Protein AF-A0A538CIU5-F1 (afdb_monomer_lite)

Foldseek 3Di:
DDPVVVPPPPDPVVVVLVVQLVVCVVVVDDPVLSVVLSCLVVCLVVVLVVVVVVVVVVVVVQDDPVVVLVVLLVVLVVCVVVPNPVVSVVSVCVSVVNDDSVVVSVVSVVVSVVVSVVVSPPD

Radius of gyration: 21.01 Å; chains: 1; bounding box: 43×27×62 Å

Sequence (123 aa):
MSPSSVLTVRTPRLKYMEWLLRRLREADFSAEQTYHAYHALDSHILGFTLWQLGHSAGADTIAGARDFADFAAAFAQELRADGYAYLAEHAEQHMAGAGGGEQEFEFGLDLILDGLKRGRGTG

Structure (mmCIF, N/CA/C/O backbone):
data_AF-A0A538CIU5-F1
#
_entry.id   AF-A0A538CIU5-F1
#
loop_
_atom_site.group_PDB
_atom_site.id
_atom_site.type_symbol
_atom_site.label_atom_id
_atom_site.label_alt_id
_atom_site.label_comp_id
_atom_site.label_asym_id
_atom_site.label_entity_id
_atom_site.label_seq_id
_atom_site.pdbx_PDB_ins_code
_atom_site.Cartn_x
_atom_site.Cartn_y
_atom_site.Cartn_z
_atom_site.occupancy
_atom_site.B_iso_or_equiv
_atom_site.auth_seq_id
_atom_site.auth_comp_id
_atom_site.auth_asym_id
_atom_site.auth_atom_id
_atom_site.pdbx_PDB_model_num
ATOM 1 N N . MET A 1 1 ? 12.196 -3.728 34.135 1.00 51.62 1 MET A N 1
ATOM 2 C CA . MET A 1 1 ? 11.591 -2.469 33.637 1.00 51.62 1 MET A CA 1
ATOM 3 C C . MET A 1 1 ? 10.411 -2.128 34.534 1.00 51.62 1 MET A C 1
ATOM 5 O O . MET A 1 1 ? 9.662 -3.039 34.855 1.00 51.62 1 MET A O 1
ATOM 9 N N . SER A 1 2 ? 10.297 -0.883 35.011 1.00 44.84 2 SER A N 1
ATOM 10 C CA . SER A 1 2 ? 9.280 -0.495 36.007 1.00 44.84 2 SER A CA 1
ATOM 11 C C . SER A 1 2 ? 7.952 -0.082 35.340 1.00 44.84 2 SER A C 1
ATOM 13 O O . SER A 1 2 ? 8.006 0.502 34.256 1.00 44.84 2 SER A O 1
ATOM 15 N N . PRO A 1 3 ? 6.775 -0.306 35.964 1.00 53.94 3 PRO A N 1
ATOM 16 C CA . PRO A 1 3 ? 5.449 -0.073 35.361 1.00 53.94 3 PRO A CA 1
ATOM 17 C C . PRO A 1 3 ? 5.210 1.366 34.874 1.00 53.94 3 PRO A C 1
ATOM 19 O O . PRO A 1 3 ? 4.425 1.604 33.958 1.00 53.94 3 PRO A O 1
ATOM 22 N N . SER A 1 4 ? 5.927 2.335 35.446 1.00 54.31 4 SER A N 1
ATOM 23 C CA . SER A 1 4 ? 5.803 3.760 35.131 1.00 54.31 4 SER A CA 1
ATOM 24 C C . SER A 1 4 ? 6.318 4.157 33.739 1.00 54.31 4 SER A C 1
ATOM 26 O O . SER A 1 4 ? 6.047 5.270 33.300 1.00 54.31 4 SER A O 1
ATOM 28 N N . SER A 1 5 ? 7.031 3.284 33.012 1.00 54.94 5 SER A N 1
ATOM 29 C CA . SER A 1 5 ? 7.524 3.590 31.655 1.00 54.94 5 SER A CA 1
ATOM 30 C C . SER A 1 5 ? 6.474 3.406 30.553 1.00 54.94 5 SER A C 1
ATOM 32 O O . SER A 1 5 ? 6.661 3.906 29.447 1.00 54.94 5 SER A O 1
ATOM 34 N N . VAL A 1 6 ? 5.372 2.704 30.834 1.00 54.66 6 VAL A N 1
ATOM 35 C CA . VAL A 1 6 ? 4.315 2.401 29.849 1.00 54.66 6 VAL A CA 1
ATOM 36 C C . VAL A 1 6 ? 3.409 3.616 29.597 1.00 54.66 6 VAL A C 1
ATOM 38 O O . VAL A 1 6 ? 2.872 3.783 28.506 1.00 54.66 6 VAL A O 1
ATOM 41 N N . LEU A 1 7 ? 3.279 4.513 30.579 1.00 53.06 7 LEU A N 1
ATOM 42 C CA . LEU A 1 7 ? 2.330 5.634 30.541 1.00 53.06 7 LEU A CA 1
ATOM 43 C C . LEU A 1 7 ? 2.857 6.901 29.838 1.00 53.06 7 LEU A C 1
ATOM 45 O O . LEU A 1 7 ? 2.079 7.816 29.572 1.00 53.06 7 LEU A O 1
ATOM 49 N N . THR A 1 8 ? 4.147 6.962 29.488 1.00 53.59 8 THR A N 1
ATOM 50 C CA . THR A 1 8 ? 4.777 8.171 28.910 1.00 53.59 8 THR A CA 1
ATOM 51 C C . THR A 1 8 ? 4.748 8.212 27.376 1.00 53.59 8 THR A C 1
ATOM 53 O O . THR A 1 8 ? 5.019 9.246 26.771 1.00 53.59 8 THR A O 1
ATOM 56 N N . VAL A 1 9 ? 4.361 7.134 26.694 1.00 57.38 9 VAL A N 1
ATOM 57 C CA . VAL A 1 9 ? 4.497 7.040 25.232 1.00 57.38 9 VAL A CA 1
ATOM 58 C C . VAL A 1 9 ? 3.155 7.318 24.541 1.00 57.38 9 VAL A C 1
ATOM 60 O O . VAL A 1 9 ? 2.627 6.475 23.835 1.00 57.38 9 VAL A O 1
ATOM 63 N N . ARG A 1 10 ? 2.571 8.517 24.697 1.00 67.19 10 ARG A N 1
ATOM 64 C CA . ARG A 1 10 ? 1.439 8.979 23.850 1.00 67.19 10 ARG A CA 1
ATOM 65 C C . ARG A 1 10 ? 1.941 9.401 22.463 1.00 67.19 10 ARG A C 1
ATOM 67 O O . ARG A 1 10 ? 1.769 10.550 22.053 1.00 67.19 10 ARG A O 1
ATOM 74 N N . THR A 1 11 ? 2.620 8.497 21.762 1.00 84.31 11 THR A N 1
ATOM 75 C CA . THR A 1 11 ? 3.224 8.796 20.459 1.00 84.31 11 THR A CA 1
ATOM 76 C C . THR A 1 11 ? 2.155 9.077 19.405 1.00 84.31 11 THR A C 1
ATOM 78 O O . THR A 1 11 ? 1.036 8.559 19.496 1.00 84.31 11 THR A O 1
ATOM 81 N N . PRO A 1 12 ? 2.486 9.861 18.363 1.00 89.81 12 PRO A N 1
ATOM 82 C CA . PRO A 1 12 ? 1.640 9.995 17.180 1.00 89.81 12 PRO A CA 1
ATOM 83 C C . PRO A 1 12 ? 1.206 8.640 16.603 1.00 89.81 12 PRO A C 1
ATOM 85 O O . PRO A 1 12 ? 0.056 8.496 16.200 1.00 89.81 12 PRO A O 1
ATOM 88 N N . ARG A 1 13 ? 2.077 7.620 16.666 1.00 89.94 13 ARG A N 1
ATOM 89 C CA . ARG A 1 13 ? 1.758 6.249 16.244 1.00 89.94 13 ARG A CA 1
ATOM 90 C C . ARG A 1 13 ? 0.587 5.657 17.027 1.00 89.94 13 ARG A C 1
ATOM 92 O O . ARG A 1 13 ? -0.347 5.181 16.398 1.00 89.94 13 ARG A O 1
ATOM 99 N N . LEU A 1 14 ? 0.589 5.715 18.362 1.00 93.12 14 LEU A N 1
ATOM 100 C CA . LEU A 1 14 ? -0.537 5.179 19.142 1.00 93.12 14 LEU A CA 1
ATOM 101 C C . LEU A 1 14 ? -1.841 5.933 18.861 1.00 93.12 14 LEU A C 1
ATOM 103 O O . LEU A 1 14 ? -2.890 5.308 18.760 1.00 93.12 14 LEU A O 1
ATOM 107 N N . LYS A 1 15 ? -1.781 7.260 18.681 1.00 93.62 15 LYS A N 1
ATOM 108 C CA . LYS A 1 15 ? -2.962 8.059 18.307 1.00 93.62 15 LYS A CA 1
ATOM 109 C C . LYS A 1 15 ? -3.522 7.652 16.943 1.00 93.62 15 LYS A C 1
ATOM 111 O O . LYS A 1 15 ? -4.734 7.567 16.796 1.00 93.62 15 LYS A O 1
ATOM 116 N N . TYR A 1 16 ? -2.650 7.394 15.971 1.00 93.69 16 TYR A N 1
ATOM 117 C CA . TYR A 1 16 ? -3.037 6.903 14.651 1.00 93.69 16 TYR A CA 1
ATOM 118 C C . TYR A 1 16 ? -3.676 5.509 14.724 1.00 93.69 16 TYR A C 1
ATOM 120 O O . TYR A 1 16 ? -4.747 5.302 14.159 1.00 93.69 16 TYR A O 1
ATOM 128 N N . MET A 1 17 ? -3.067 4.580 15.468 1.00 96.06 17 MET A N 1
ATOM 129 C CA . MET A 1 17 ? -3.598 3.224 15.644 1.00 96.06 17 MET A CA 1
ATOM 130 C C . MET A 1 17 ? -4.987 3.244 16.287 1.00 96.06 17 MET A C 1
ATOM 132 O O . MET A 1 17 ? -5.920 2.647 15.754 1.00 96.06 17 MET A O 1
ATOM 136 N N . GLU A 1 18 ? -5.134 3.985 17.388 1.00 97.12 18 GLU A N 1
ATOM 137 C CA . GLU A 1 18 ? -6.414 4.168 18.076 1.00 97.12 18 GLU A CA 1
ATOM 138 C C . GLU A 1 18 ? -7.462 4.799 17.154 1.00 97.12 18 GLU A C 1
ATOM 140 O O . GLU A 1 18 ? -8.597 4.333 17.084 1.00 97.12 18 GLU A O 1
ATOM 145 N N . TRP A 1 19 ? -7.086 5.839 16.402 1.00 96.94 19 TRP A N 1
ATOM 146 C CA . TRP A 1 19 ? -7.990 6.488 15.458 1.00 96.94 19 TRP A CA 1
ATOM 147 C C . TRP A 1 19 ? -8.488 5.514 14.386 1.00 96.94 19 TRP A C 1
ATOM 149 O O . TRP A 1 19 ? -9.697 5.439 14.167 1.00 96.94 19 TRP A O 1
ATOM 159 N N . LEU A 1 20 ? -7.592 4.743 13.762 1.00 97.00 20 LEU A N 1
ATOM 160 C CA . LEU A 1 20 ? -7.945 3.816 12.685 1.00 97.00 20 LEU A CA 1
ATOM 161 C C . LEU A 1 20 ? -8.871 2.700 13.189 1.00 97.00 20 LEU A C 1
ATOM 163 O O . LEU A 1 20 ? -9.925 2.458 12.602 1.00 97.00 20 LEU A O 1
ATOM 167 N N . LEU A 1 21 ? -8.529 2.085 14.326 1.00 98.25 21 LEU A N 1
ATOM 168 C CA . LEU A 1 21 ? -9.363 1.071 14.978 1.00 98.25 21 LEU A CA 1
ATOM 169 C C . LEU A 1 21 ? -10.744 1.630 15.337 1.00 98.25 21 LEU A C 1
ATOM 171 O O . LEU A 1 21 ? -11.766 1.006 15.048 1.00 98.25 21 LEU A O 1
ATOM 175 N N . ARG A 1 22 ? -10.793 2.837 15.909 1.00 97.94 22 ARG A N 1
ATOM 176 C CA . ARG A 1 22 ? -12.051 3.502 16.252 1.00 97.94 22 ARG A CA 1
ATOM 177 C C . ARG A 1 22 ? -12.908 3.782 15.017 1.00 97.94 22 ARG A C 1
ATOM 179 O O . ARG A 1 22 ? -14.112 3.557 15.077 1.00 97.94 22 ARG A O 1
ATOM 186 N N . ARG A 1 23 ? -12.328 4.262 13.909 1.00 97.38 23 ARG A N 1
ATOM 187 C CA . ARG A 1 23 ? -13.069 4.506 12.654 1.00 97.38 23 ARG A CA 1
ATOM 188 C C . ARG A 1 23 ? -13.718 3.229 12.124 1.00 97.38 23 ARG A C 1
ATOM 190 O O . ARG A 1 23 ? -14.880 3.265 11.741 1.00 97.38 23 ARG A O 1
ATOM 197 N N . LEU A 1 24 ? -12.995 2.111 12.147 1.00 96.12 24 LEU A N 1
ATOM 198 C CA . LEU A 1 24 ? -13.516 0.815 11.705 1.00 96.12 24 LEU A CA 1
ATOM 199 C C . LEU A 1 24 ? -14.688 0.353 12.584 1.00 96.12 24 LEU A C 1
ATOM 201 O O . LEU A 1 24 ? -15.729 -0.044 12.067 1.00 96.12 24 LEU A O 1
ATOM 205 N N . ARG A 1 25 ? -14.567 0.483 13.910 1.00 95.94 25 ARG A N 1
ATOM 206 C CA . ARG A 1 25 ? -15.649 0.139 14.848 1.00 95.94 25 ARG A CA 1
ATOM 207 C C . ARG A 1 25 ? -16.880 1.032 14.707 1.00 95.94 25 ARG A C 1
ATOM 209 O O . ARG A 1 25 ? -17.990 0.524 14.787 1.00 95.94 25 ARG A O 1
ATOM 216 N N . GLU A 1 26 ? -16.696 2.332 14.484 1.00 96.50 26 GLU A N 1
ATOM 217 C CA . GLU A 1 26 ? -17.799 3.271 14.218 1.00 96.50 26 GLU A CA 1
ATOM 218 C C . GLU A 1 26 ? -18.467 3.048 12.854 1.00 96.50 26 GLU A C 1
ATOM 220 O O . GLU A 1 26 ?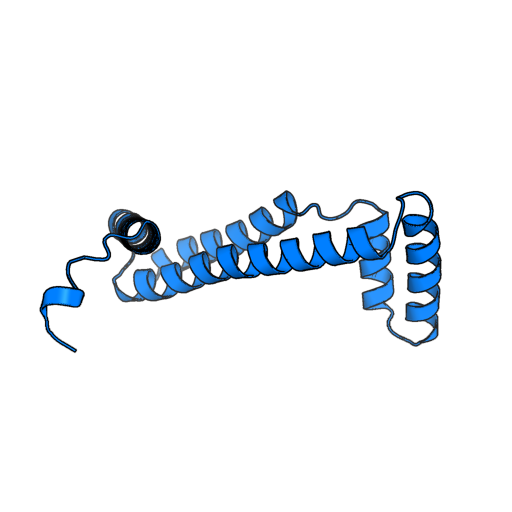 -19.581 3.511 12.641 1.00 96.50 26 GLU A O 1
ATOM 225 N N . ALA A 1 27 ? -17.812 2.324 11.945 1.00 93.75 27 ALA A N 1
ATOM 226 C CA . ALA A 1 27 ? -18.386 1.853 10.690 1.00 93.75 27 ALA A CA 1
ATOM 227 C C . ALA A 1 27 ? -19.005 0.443 10.817 1.00 93.75 27 ALA A C 1
ATOM 229 O O . ALA A 1 27 ? -19.122 -0.273 9.822 1.00 93.75 27 ALA A O 1
ATOM 230 N N . ASP A 1 28 ? -19.378 0.018 12.026 1.00 93.75 28 ASP A N 1
ATOM 231 C CA . ASP A 1 28 ? -20.056 -1.252 12.332 1.00 93.75 28 ASP A CA 1
ATOM 232 C C . ASP A 1 28 ? -19.295 -2.529 11.933 1.00 93.75 28 ASP A C 1
ATOM 234 O O . ASP A 1 28 ? -19.884 -3.604 11.825 1.00 93.75 28 ASP A O 1
ATOM 238 N N . PHE A 1 29 ? -17.976 -2.462 11.730 1.00 94.75 29 PHE A N 1
ATOM 239 C CA . PHE A 1 29 ? -17.173 -3.676 11.569 1.00 94.75 29 PHE A CA 1
ATOM 240 C C . PHE A 1 29 ? -17.149 -4.465 12.881 1.00 94.75 29 PHE A C 1
ATOM 242 O O . PHE A 1 29 ? -16.956 -3.886 13.955 1.00 94.75 29 PHE A O 1
ATOM 249 N N . SER A 1 30 ? -17.255 -5.796 12.812 1.00 95.06 30 SER A N 1
ATOM 250 C CA . SER A 1 30 ? -17.060 -6.695 13.956 1.00 95.06 30 SER A CA 1
ATOM 251 C C . SER A 1 30 ? -15.644 -6.561 14.542 1.00 95.06 30 SER A C 1
ATOM 253 O O . SER A 1 30 ? -14.765 -5.922 13.958 1.00 95.06 30 SER A O 1
ATOM 255 N N . ALA A 1 31 ? -15.409 -7.110 15.738 1.00 95.88 31 ALA A N 1
ATOM 256 C CA . ALA A 1 31 ? -14.096 -7.002 16.380 1.00 95.88 31 ALA A CA 1
ATOM 257 C C . ALA A 1 31 ? -13.024 -7.736 15.557 1.00 95.88 31 ALA A C 1
ATOM 259 O O . ALA A 1 31 ? -11.937 -7.209 15.334 1.00 95.88 31 ALA A O 1
ATOM 260 N N . GLU A 1 32 ? -13.379 -8.910 15.038 1.00 95.56 32 GLU A N 1
ATOM 261 C CA . GLU A 1 32 ? -12.544 -9.707 14.142 1.00 95.56 32 GLU A CA 1
ATOM 262 C C . GLU A 1 32 ? -12.290 -8.989 12.811 1.00 95.56 32 GLU A C 1
ATOM 264 O O . GLU A 1 32 ? -11.142 -8.839 12.395 1.00 95.56 32 GLU A O 1
ATOM 269 N N . GLN A 1 33 ? -13.332 -8.453 12.167 1.00 95.75 33 GLN A N 1
ATOM 270 C CA . GLN A 1 33 ? -13.147 -7.720 10.913 1.00 95.75 33 GLN A CA 1
ATOM 271 C C . GLN A 1 33 ? -12.287 -6.465 11.119 1.00 95.75 33 GLN A C 1
ATOM 273 O O . GLN A 1 33 ? -11.442 -6.156 10.285 1.00 95.75 33 GLN A O 1
ATOM 278 N N . THR A 1 34 ? -12.457 -5.767 12.247 1.00 97.31 34 THR A N 1
ATOM 279 C CA . THR A 1 34 ? -11.630 -4.6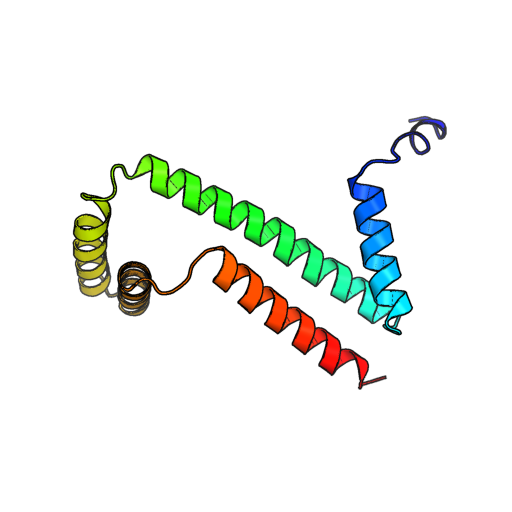09 12.623 1.00 97.31 34 THR A CA 1
ATOM 280 C C . THR A 1 34 ? -10.155 -4.990 12.751 1.00 97.31 34 THR A C 1
ATOM 282 O O . THR A 1 34 ? -9.298 -4.261 12.253 1.00 97.31 34 THR A O 1
ATOM 285 N N . TYR A 1 35 ? -9.854 -6.130 13.383 1.00 96.81 35 TYR A N 1
ATOM 286 C CA . TYR A 1 35 ? -8.487 -6.635 13.533 1.00 96.81 35 TYR A CA 1
ATOM 287 C C . TYR A 1 35 ? -7.810 -6.841 12.171 1.00 96.81 35 TYR A C 1
ATOM 289 O O . TYR A 1 35 ? -6.723 -6.314 11.926 1.00 96.81 35 TYR A O 1
ATOM 297 N N . HIS A 1 36 ? -8.476 -7.540 11.250 1.00 96.69 36 HIS A N 1
ATOM 298 C CA . HIS A 1 36 ? -7.924 -7.793 9.919 1.00 96.69 36 HIS A CA 1
ATOM 299 C C . HIS A 1 36 ? -7.848 -6.525 9.059 1.00 96.69 36 HIS A C 1
ATOM 301 O O . HIS A 1 36 ? -6.832 -6.291 8.402 1.00 96.69 36 HIS A O 1
ATOM 307 N N . ALA A 1 37 ? -8.878 -5.674 9.100 1.00 97.56 37 ALA A N 1
ATOM 308 C CA . ALA A 1 37 ? -8.918 -4.417 8.357 1.00 97.56 37 ALA A CA 1
ATOM 309 C C . ALA A 1 37 ? -7.792 -3.463 8.768 1.00 97.56 37 ALA A C 1
ATOM 311 O O . ALA A 1 37 ? -7.157 -2.858 7.906 1.00 97.56 37 ALA A O 1
ATOM 312 N N . TYR A 1 38 ? -7.507 -3.366 10.070 1.00 98.00 38 TYR A N 1
ATOM 313 C CA . TYR A 1 38 ? -6.390 -2.577 10.580 1.00 98.00 38 TYR A CA 1
ATOM 314 C C . TYR A 1 38 ? -5.060 -3.021 9.956 1.00 98.00 38 TYR A C 1
ATOM 316 O O . TYR A 1 38 ? -4.324 -2.192 9.423 1.00 98.00 38 TYR A O 1
ATOM 324 N N . HIS A 1 39 ? -4.770 -4.326 9.977 1.00 98.00 39 HIS A N 1
ATOM 325 C CA . HIS A 1 39 ? -3.523 -4.856 9.426 1.00 98.00 39 HIS A CA 1
ATOM 326 C C . HIS A 1 39 ? -3.429 -4.686 7.907 1.00 98.00 39 HIS A C 1
ATOM 328 O O . HIS A 1 39 ? -2.356 -4.344 7.410 1.00 98.00 39 HIS A O 1
ATOM 334 N N . ALA A 1 40 ? -4.528 -4.866 7.171 1.00 98.00 40 ALA A N 1
ATOM 335 C CA . ALA A 1 40 ? -4.553 -4.654 5.724 1.00 98.00 40 ALA A CA 1
ATOM 336 C C . ALA A 1 40 ? -4.249 -3.191 5.355 1.00 98.00 40 ALA A C 1
ATOM 338 O O . ALA A 1 40 ? -3.387 -2.929 4.521 1.00 98.00 40 ALA A O 1
ATOM 339 N N . LEU A 1 41 ? -4.898 -2.234 6.024 1.00 97.94 41 LEU A N 1
ATOM 340 C CA . LEU A 1 41 ? -4.690 -0.808 5.762 1.00 97.94 41 LEU A CA 1
ATOM 341 C C . LEU A 1 41 ? -3.290 -0.338 6.188 1.00 97.94 41 LEU A C 1
ATOM 343 O O . LEU A 1 41 ? -2.617 0.342 5.418 1.00 97.94 41 LEU A O 1
ATOM 347 N N . ASP A 1 42 ? -2.825 -0.710 7.387 1.00 97.12 42 ASP A N 1
ATOM 348 C CA . ASP A 1 42 ? -1.506 -0.285 7.884 1.00 97.12 42 ASP A CA 1
ATOM 349 C C . ASP A 1 42 ? -0.365 -0.874 7.043 1.00 97.12 42 ASP A C 1
ATOM 351 O O . ASP A 1 42 ? 0.592 -0.165 6.731 1.00 97.12 42 ASP A O 1
ATOM 355 N N . SER A 1 43 ? -0.477 -2.143 6.627 1.00 96.94 43 SER A N 1
ATOM 356 C CA . SER A 1 43 ? 0.527 -2.773 5.761 1.00 96.94 43 SER A CA 1
ATOM 357 C C . SER A 1 43 ? 0.547 -2.180 4.353 1.00 96.94 43 SER A C 1
ATOM 359 O O . SER A 1 43 ? 1.637 -1.999 3.818 1.00 96.94 43 SER A O 1
ATOM 361 N N . HIS A 1 44 ? -0.606 -1.799 3.787 1.00 97.69 44 HIS A N 1
ATOM 362 C CA . HIS A 1 44 ? -0.655 -1.079 2.509 1.00 97.69 44 HIS A CA 1
ATOM 363 C C . HIS A 1 44 ? 0.022 0.285 2.609 1.00 97.69 44 HIS A C 1
ATOM 365 O O . HIS A 1 44 ? 0.918 0.582 1.831 1.00 97.69 44 HIS A O 1
ATOM 371 N N . ILE A 1 45 ? -0.321 1.088 3.620 1.00 95.50 45 ILE A N 1
ATOM 372 C CA . ILE A 1 45 ? 0.252 2.431 3.799 1.00 95.50 45 ILE A CA 1
ATOM 373 C C . ILE A 1 45 ? 1.769 2.364 4.008 1.00 95.50 45 ILE A C 1
ATOM 375 O O . ILE A 1 45 ? 2.527 3.053 3.321 1.00 95.50 45 ILE A O 1
ATOM 379 N N . LEU A 1 46 ? 2.231 1.536 4.950 1.00 94.94 46 LEU A N 1
ATOM 380 C CA . LEU A 1 46 ? 3.658 1.431 5.256 1.00 94.94 46 LEU A CA 1
ATOM 381 C C . LEU A 1 46 ? 4.437 0.749 4.128 1.00 94.94 46 LEU A C 1
ATOM 383 O O . LEU A 1 46 ? 5.514 1.219 3.764 1.00 94.94 46 LEU A O 1
ATOM 387 N N . GLY A 1 47 ? 3.899 -0.335 3.567 1.00 95.56 47 GLY A N 1
ATOM 388 C CA . GLY A 1 47 ? 4.512 -1.071 2.464 1.00 95.56 47 GLY A CA 1
ATOM 389 C C . GLY A 1 47 ? 4.647 -0.208 1.217 1.00 95.56 47 GLY A C 1
ATOM 390 O O . GLY A 1 47 ? 5.732 -0.138 0.645 1.00 95.56 47 GLY A O 1
ATOM 391 N N . PHE A 1 48 ? 3.590 0.523 0.856 1.00 95.25 48 PHE A N 1
ATOM 392 C CA . PHE A 1 48 ? 3.616 1.450 -0.269 1.00 95.25 48 PHE A CA 1
ATOM 393 C C . PHE A 1 48 ? 4.623 2.582 -0.048 1.00 95.25 48 PHE A C 1
ATOM 395 O O . PHE A 1 48 ? 5.414 2.884 -0.936 1.00 95.25 48 PHE A O 1
ATOM 402 N N . THR A 1 49 ? 4.668 3.156 1.160 1.00 93.06 49 THR A N 1
ATOM 403 C CA . THR A 1 49 ? 5.652 4.199 1.498 1.00 93.06 49 THR A CA 1
ATOM 404 C C . THR A 1 49 ? 7.088 3.698 1.308 1.00 93.06 49 THR A C 1
ATOM 406 O O . THR A 1 49 ? 7.911 4.385 0.707 1.00 93.06 49 THR A O 1
ATOM 409 N N . LEU A 1 50 ? 7.404 2.489 1.788 1.00 93.44 50 LEU A N 1
ATOM 410 C CA . LEU A 1 50 ? 8.735 1.892 1.618 1.00 93.44 50 LEU A CA 1
ATOM 411 C C . LEU A 1 50 ? 9.044 1.582 0.149 1.00 93.44 50 LEU A C 1
ATOM 413 O O . LEU A 1 50 ? 10.158 1.833 -0.311 1.00 93.44 50 LEU A O 1
ATOM 417 N N . TRP A 1 51 ? 8.060 1.066 -0.587 1.00 90.94 51 TRP A N 1
ATOM 418 C CA . TRP A 1 51 ? 8.173 0.780 -2.014 1.00 90.94 51 TRP A CA 1
ATOM 419 C C . TRP A 1 51 ? 8.451 2.050 -2.828 1.00 90.94 51 TRP A C 1
ATOM 421 O O . TRP A 1 51 ? 9.380 2.062 -3.638 1.00 90.94 51 TRP A O 1
ATOM 431 N N . GLN A 1 52 ? 7.724 3.138 -2.559 1.00 88.19 52 GLN A N 1
ATOM 432 C CA . GLN A 1 52 ? 7.904 4.425 -3.227 1.00 88.19 52 GLN A CA 1
ATOM 433 C C . GLN A 1 52 ? 9.277 5.037 -2.922 1.00 88.19 52 GLN A C 1
ATOM 435 O O . GLN A 1 52 ? 9.952 5.497 -3.839 1.00 88.19 52 GLN A O 1
ATOM 440 N N . LEU A 1 53 ? 9.737 4.981 -1.665 1.00 87.19 53 LEU A N 1
ATOM 441 C CA . LEU A 1 53 ? 11.088 5.426 -1.297 1.00 87.19 53 LEU A CA 1
ATOM 442 C C . LEU A 1 53 ? 12.175 4.640 -2.045 1.00 87.19 53 LEU A C 1
ATOM 444 O O . LEU A 1 53 ? 13.152 5.233 -2.502 1.00 87.19 53 LEU A O 1
ATOM 448 N N . GLY A 1 54 ? 11.993 3.325 -2.201 1.00 84.75 54 GLY A N 1
ATOM 449 C CA . GLY A 1 54 ? 12.884 2.486 -3.004 1.00 84.75 54 GLY A CA 1
ATOM 450 C C . GLY A 1 54 ? 12.925 2.903 -4.478 1.00 84.75 54 GLY A C 1
ATOM 451 O O . GLY A 1 54 ? 14.010 2.993 -5.052 1.00 84.75 54 GLY A O 1
ATOM 452 N N . HIS A 1 55 ? 11.770 3.222 -5.073 1.00 78.12 55 HIS A N 1
ATOM 453 C CA . HIS A 1 55 ? 11.683 3.689 -6.463 1.00 78.12 55 HIS A CA 1
ATOM 454 C C . HIS A 1 55 ? 12.330 5.061 -6.657 1.00 78.12 55 HIS A C 1
ATOM 456 O O . HIS A 1 55 ? 13.087 5.245 -7.607 1.00 78.12 55 HIS A O 1
ATOM 462 N N . SER A 1 56 ? 12.092 6.006 -5.743 1.00 71.69 56 SER A N 1
ATOM 463 C CA . SER A 1 56 ? 12.717 7.332 -5.782 1.00 71.69 56 SER A CA 1
ATOM 464 C C . SER A 1 56 ? 14.241 7.250 -5.674 1.00 71.69 56 SER A C 1
ATOM 466 O O . SER A 1 56 ? 14.942 7.832 -6.496 1.00 71.69 56 SER A O 1
ATOM 468 N N . ALA A 1 57 ? 14.765 6.463 -4.729 1.00 67.88 57 ALA A N 1
ATOM 469 C CA . ALA A 1 57 ? 16.209 6.282 -4.573 1.00 67.88 57 ALA A CA 1
ATOM 470 C C . ALA A 1 57 ? 16.858 5.607 -5.798 1.00 67.88 57 ALA A C 1
ATOM 472 O O . ALA A 1 57 ? 17.968 5.967 -6.193 1.00 67.88 57 ALA A O 1
ATOM 473 N N . GLY A 1 58 ? 16.166 4.643 -6.417 1.00 64.00 58 GLY A N 1
ATOM 474 C CA . GLY A 1 58 ? 16.608 4.009 -7.659 1.00 64.00 58 GLY A CA 1
ATOM 475 C C . GLY A 1 58 ? 16.646 4.991 -8.832 1.00 64.00 58 GLY A C 1
ATOM 476 O O . GLY A 1 58 ? 17.649 5.054 -9.538 1.00 64.00 58 GLY A O 1
ATOM 477 N N . ALA A 1 59 ? 15.601 5.807 -8.996 1.00 62.53 59 ALA A N 1
ATOM 478 C CA . ALA A 1 59 ? 15.516 6.813 -10.055 1.00 62.53 59 ALA A CA 1
ATOM 479 C C . ALA A 1 59 ? 16.619 7.881 -9.941 1.00 62.53 59 ALA A C 1
ATOM 481 O O . ALA A 1 59 ? 17.253 8.218 -10.941 1.00 62.53 59 ALA A O 1
ATOM 482 N N . ASP A 1 60 ? 16.912 8.347 -8.723 1.00 61.78 60 ASP A N 1
ATOM 483 C CA . ASP A 1 60 ? 17.999 9.302 -8.468 1.00 61.78 60 ASP A CA 1
ATOM 484 C C . ASP A 1 60 ? 19.387 8.705 -8.773 1.00 61.78 60 ASP A C 1
ATOM 486 O O . ASP A 1 60 ? 20.303 9.421 -9.179 1.00 61.78 60 ASP A O 1
ATOM 490 N N . THR A 1 61 ? 19.542 7.385 -8.614 1.00 61.44 61 THR A N 1
ATOM 491 C CA . THR A 1 61 ? 20.801 6.663 -8.866 1.00 61.44 61 THR A CA 1
ATOM 492 C C . THR A 1 61 ? 21.041 6.393 -10.359 1.00 61.44 61 THR A C 1
ATOM 494 O O . THR A 1 61 ? 22.194 6.336 -10.782 1.00 61.44 61 THR A O 1
ATOM 497 N N . ILE A 1 62 ? 19.981 6.250 -11.167 1.00 61.34 62 ILE A N 1
ATOM 498 C CA . ILE A 1 62 ? 20.069 5.907 -12.604 1.00 61.34 62 ILE A CA 1
ATOM 499 C C . ILE A 1 62 ? 20.353 7.137 -13.504 1.00 61.34 62 ILE A C 1
ATOM 501 O O . ILE A 1 62 ? 20.787 6.970 -14.637 1.00 61.34 62 ILE A O 1
ATOM 505 N N . ALA A 1 63 ? 20.271 8.360 -12.964 1.00 52.03 63 ALA A N 1
ATOM 506 C CA . ALA A 1 63 ? 20.658 9.632 -13.596 1.00 52.03 63 ALA A CA 1
ATOM 507 C C . ALA A 1 63 ? 19.733 10.186 -14.712 1.00 52.03 63 ALA A C 1
ATOM 509 O O . ALA A 1 63 ? 19.011 9.478 -15.402 1.00 52.03 63 ALA A O 1
ATOM 510 N N . GLY A 1 64 ? 19.760 11.526 -14.821 1.00 57.38 64 GLY A N 1
ATOM 511 C CA . GLY A 1 64 ? 19.097 12.440 -15.771 1.00 57.38 64 GLY A CA 1
ATOM 512 C C . GLY A 1 64 ? 18.096 11.877 -16.793 1.00 57.38 64 GLY A C 1
ATOM 513 O O . GLY A 1 64 ? 18.471 11.178 -17.723 1.00 57.38 64 GLY A O 1
ATOM 514 N N . ALA A 1 65 ? 16.848 12.357 -16.731 1.00 54.25 65 ALA A N 1
ATOM 515 C CA . ALA A 1 65 ? 15.670 11.927 -17.507 1.00 54.25 65 ALA A CA 1
ATOM 516 C C . ALA A 1 65 ? 15.816 11.696 -19.033 1.00 54.25 65 ALA A C 1
ATOM 518 O O . ALA A 1 65 ? 14.955 11.041 -19.614 1.00 54.25 65 ALA A O 1
ATOM 519 N N . ARG A 1 66 ? 16.853 12.223 -19.703 1.00 55.41 66 ARG A N 1
ATOM 520 C CA . ARG A 1 66 ? 17.120 11.924 -21.126 1.00 55.41 66 ARG A CA 1
ATOM 521 C C . ARG A 1 66 ? 17.783 10.561 -21.347 1.00 55.41 66 ARG A C 1
ATOM 523 O O . ARG A 1 66 ? 17.607 10.011 -22.420 1.00 55.41 66 ARG A O 1
ATOM 530 N N . ASP A 1 67 ? 18.501 10.038 -20.358 1.00 66.94 67 ASP A N 1
ATOM 531 C CA . ASP A 1 67 ? 19.182 8.736 -20.421 1.00 66.94 67 ASP A CA 1
ATOM 532 C C . ASP A 1 67 ? 18.223 7.589 -20.044 1.00 66.94 67 ASP A C 1
ATOM 534 O O . ASP A 1 67 ? 18.264 6.497 -20.599 1.00 66.94 67 ASP A O 1
ATOM 538 N N . PHE A 1 68 ? 17.260 7.867 -19.157 1.00 71.94 68 PH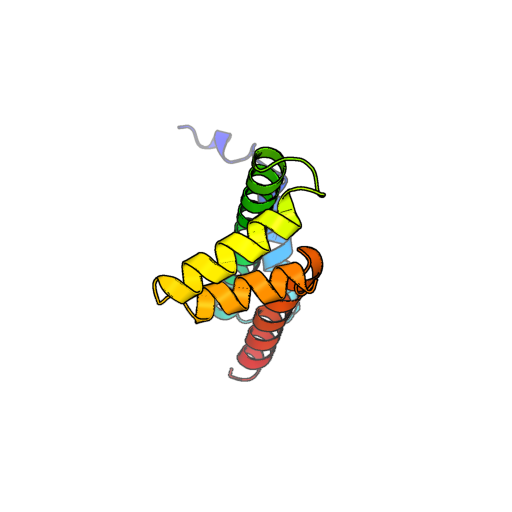E A N 1
ATOM 539 C CA . PHE A 1 68 ? 16.354 6.850 -18.618 1.00 71.94 68 PHE A CA 1
ATOM 540 C C . PHE A 1 68 ? 15.426 6.208 -19.661 1.00 71.94 68 PHE A C 1
ATOM 542 O O . PHE A 1 68 ? 15.208 5.002 -19.613 1.00 71.94 68 PHE A O 1
ATOM 549 N N . ALA A 1 69 ? 14.865 6.986 -20.593 1.00 73.12 69 ALA A N 1
ATOM 550 C CA . ALA A 1 69 ? 13.942 6.449 -21.597 1.00 73.12 69 ALA A CA 1
ATOM 551 C C . ALA A 1 69 ? 14.658 5.523 -22.595 1.00 73.12 69 ALA A C 1
ATOM 553 O O . ALA A 1 69 ? 14.166 4.435 -22.893 1.00 73.12 69 ALA A O 1
ATOM 554 N N . ASP A 1 70 ? 15.843 5.928 -23.058 1.00 79.25 70 ASP A N 1
ATOM 555 C CA . ASP A 1 70 ? 16.667 5.118 -23.958 1.00 79.25 70 ASP A CA 1
ATOM 556 C C . ASP A 1 70 ? 17.193 3.866 -23.237 1.00 79.25 70 ASP A C 1
ATOM 558 O O . ASP A 1 70 ? 17.136 2.762 -23.786 1.00 79.25 70 ASP A O 1
ATOM 562 N N . PHE A 1 71 ? 17.613 4.007 -21.973 1.00 80.38 71 PHE A N 1
ATOM 563 C CA . PHE A 1 71 ? 17.986 2.887 -21.110 1.00 80.38 71 PHE A CA 1
ATOM 564 C C . PHE A 1 71 ? 16.832 1.895 -20.923 1.00 80.38 71 PHE A C 1
ATOM 566 O O . PHE A 1 71 ? 17.014 0.696 -21.121 1.00 80.38 71 PHE A O 1
ATOM 573 N N . ALA A 1 72 ? 15.635 2.372 -20.578 1.00 79.69 72 ALA A N 1
ATOM 574 C CA . ALA A 1 72 ? 14.474 1.520 -20.346 1.00 79.69 72 ALA A CA 1
ATOM 575 C C . ALA A 1 72 ? 14.050 0.770 -21.621 1.00 79.69 72 ALA A C 1
ATOM 577 O O . ALA A 1 72 ? 13.692 -0.407 -21.550 1.00 79.69 72 ALA A O 1
ATOM 578 N N . ALA A 1 73 ? 14.159 1.407 -22.791 1.00 84.00 73 ALA A N 1
ATOM 579 C CA . ALA A 1 73 ? 13.873 0.771 -24.072 1.00 84.00 73 ALA A CA 1
ATOM 580 C C . ALA A 1 73 ? 14.886 -0.335 -24.411 1.00 84.00 73 ALA A C 1
ATOM 582 O O . ALA A 1 73 ? 14.486 -1.429 -24.817 1.00 84.00 73 ALA A O 1
ATOM 583 N N . ALA A 1 74 ? 16.185 -0.081 -24.216 1.00 87.50 74 ALA A N 1
ATOM 584 C CA . ALA A 1 74 ? 17.228 -1.091 -24.394 1.00 87.50 74 ALA A CA 1
ATOM 585 C C . ALA A 1 74 ? 17.056 -2.257 -23.405 1.00 87.50 74 ALA A C 1
ATOM 587 O O . ALA A 1 74 ? 17.061 -3.420 -23.807 1.00 87.50 74 ALA A O 1
ATOM 588 N N . PHE A 1 75 ? 16.793 -1.948 -22.135 1.00 87.00 75 PHE A N 1
ATOM 589 C CA . PHE A 1 75 ? 16.578 -2.945 -21.092 1.00 87.00 75 PHE A CA 1
ATOM 590 C C . PHE A 1 75 ? 15.351 -3.828 -21.373 1.00 87.00 75 PHE A C 1
ATOM 592 O O . PHE A 1 75 ? 15.411 -5.044 -21.209 1.00 87.00 75 PHE A O 1
ATOM 599 N N . ALA A 1 76 ? 14.252 -3.261 -21.881 1.00 90.38 76 ALA A N 1
ATOM 600 C CA . ALA A 1 76 ? 13.082 -4.040 -22.292 1.00 90.38 76 ALA A CA 1
ATOM 601 C C . ALA A 1 76 ? 13.390 -5.012 -23.450 1.00 90.38 76 ALA A C 1
ATOM 603 O O . ALA A 1 76 ? 12.856 -6.126 -23.490 1.00 90.38 76 ALA A O 1
ATOM 604 N N . GLN A 1 77 ? 14.265 -4.630 -24.388 1.00 92.31 77 GLN A N 1
ATOM 605 C CA . GLN A 1 77 ? 14.707 -5.528 -25.461 1.00 92.31 77 GLN A CA 1
ATOM 606 C C . GLN A 1 77 ? 15.567 -6.677 -24.927 1.00 92.31 77 GLN A C 1
ATOM 608 O O . GLN A 1 77 ? 15.335 -7.821 -25.319 1.00 92.31 77 GLN A O 1
ATOM 613 N N . GLU A 1 78 ? 16.499 -6.393 -24.014 1.00 94.19 78 GLU A N 1
ATOM 614 C CA . GLU A 1 78 ? 17.322 -7.413 -23.350 1.00 94.19 78 GLU A CA 1
ATOM 615 C C . GLU A 1 78 ? 16.454 -8.402 -22.569 1.00 94.19 78 GLU A C 1
ATOM 617 O O . GLU A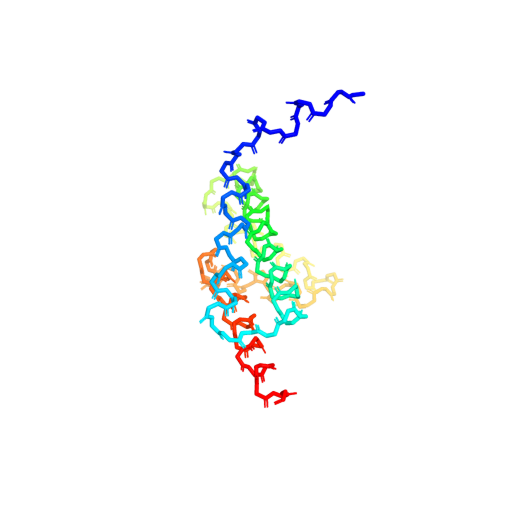 1 78 ? 16.533 -9.608 -22.794 1.00 94.19 78 GLU A O 1
ATOM 622 N N . LEU A 1 79 ? 15.524 -7.899 -21.750 1.00 95.12 79 LEU A N 1
ATOM 623 C CA . LEU A 1 79 ? 14.564 -8.726 -21.018 1.00 95.12 79 LEU A CA 1
ATOM 624 C C . LEU A 1 79 ? 13.794 -9.669 -21.945 1.00 95.12 79 LEU A C 1
ATOM 626 O O . LEU A 1 79 ? 13.606 -10.843 -21.625 1.00 95.12 79 LEU A O 1
ATOM 630 N N . ARG A 1 80 ? 13.352 -9.179 -23.109 1.00 94.94 80 ARG A N 1
ATOM 631 C CA . ARG A 1 80 ? 12.637 -10.002 -24.089 1.00 94.94 80 ARG A CA 1
ATOM 632 C C . ARG A 1 80 ? 13.552 -11.053 -24.724 1.00 94.94 80 ARG A C 1
ATOM 634 O O . ARG A 1 80 ? 13.111 -12.191 -24.884 1.00 94.94 80 ARG A O 1
ATOM 641 N N . ALA A 1 81 ? 14.790 -10.696 -25.066 1.00 96.00 81 ALA A N 1
ATOM 642 C CA . ALA A 1 81 ? 15.779 -11.628 -25.611 1.00 96.00 81 ALA A CA 1
ATOM 643 C C . ALA A 1 81 ? 16.124 -12.753 -24.618 1.00 96.00 81 ALA A C 1
ATOM 645 O O . ALA A 1 81 ? 16.266 -13.906 -25.025 1.00 96.00 81 ALA A O 1
ATOM 646 N N . ASP A 1 82 ? 16.143 -12.435 -23.324 1.00 97.56 82 ASP A N 1
ATOM 647 C CA . ASP A 1 82 ? 16.413 -13.375 -22.233 1.00 97.56 82 ASP A CA 1
ATOM 648 C C . ASP A 1 82 ? 15.178 -14.192 -21.795 1.00 97.56 82 ASP A C 1
ATOM 650 O O . ASP A 1 82 ? 15.261 -15.031 -20.896 1.00 97.56 82 ASP A O 1
ATOM 654 N N . GLY A 1 83 ? 14.019 -13.986 -22.434 1.00 97.50 83 GLY A N 1
ATOM 655 C CA . GLY A 1 83 ? 12.790 -14.748 -22.184 1.00 97.50 83 GLY A CA 1
ATOM 656 C C . GLY A 1 83 ? 11.854 -14.163 -21.117 1.00 97.50 83 GLY A C 1
ATOM 657 O O . GLY A 1 83 ? 10.832 -14.775 -20.801 1.00 97.50 83 GLY A O 1
ATOM 658 N N . TYR A 1 84 ? 12.125 -12.965 -20.598 1.00 97.44 84 TYR A N 1
ATOM 659 C CA . TYR A 1 84 ? 11.297 -12.260 -19.610 1.00 97.44 84 TYR A CA 1
ATOM 660 C C . TYR A 1 84 ? 10.227 -11.371 -20.263 1.00 97.44 84 TYR A C 1
ATOM 662 O O . TYR A 1 84 ? 10.137 -10.172 -19.997 1.00 97.44 84 TYR A O 1
ATOM 670 N N . ALA A 1 85 ? 9.379 -11.959 -21.111 1.00 95.38 85 ALA A N 1
ATOM 671 C CA . ALA A 1 85 ? 8.401 -11.214 -21.913 1.00 95.38 85 ALA A CA 1
ATOM 672 C C . ALA A 1 85 ? 7.455 -10.318 -21.084 1.00 95.38 85 ALA A C 1
ATOM 674 O O . ALA A 1 85 ? 7.216 -9.177 -21.465 1.00 95.38 85 ALA A O 1
ATOM 675 N N . TYR A 1 86 ? 6.966 -10.796 -19.934 1.00 95.62 86 TYR A N 1
ATOM 676 C CA . TYR A 1 86 ? 6.062 -10.018 -19.073 1.00 95.62 86 TYR A CA 1
ATOM 677 C C . TYR A 1 86 ? 6.757 -8.852 -18.368 1.00 95.62 86 TYR A C 1
ATOM 679 O O . TYR A 1 86 ? 6.140 -7.820 -18.123 1.00 95.62 86 TYR A O 1
ATOM 687 N N . LEU A 1 87 ? 8.044 -8.999 -18.046 1.00 92.56 87 LEU A N 1
ATOM 688 C CA . LEU A 1 87 ? 8.803 -7.917 -17.426 1.00 92.56 87 LEU A CA 1
ATOM 689 C C . LEU A 1 87 ? 9.164 -6.847 -18.460 1.00 92.56 87 LEU A C 1
ATOM 691 O O . LEU A 1 87 ? 9.103 -5.662 -18.148 1.00 92.56 87 LEU A O 1
ATOM 695 N N . ALA A 1 88 ? 9.467 -7.258 -19.695 1.00 93.75 88 ALA A N 1
ATOM 696 C CA . ALA A 1 88 ? 9.635 -6.340 -20.816 1.00 93.75 88 ALA A CA 1
ATOM 697 C C . ALA A 1 88 ? 8.346 -5.543 -21.084 1.00 93.75 88 ALA A C 1
ATOM 699 O O . ALA A 1 88 ? 8.399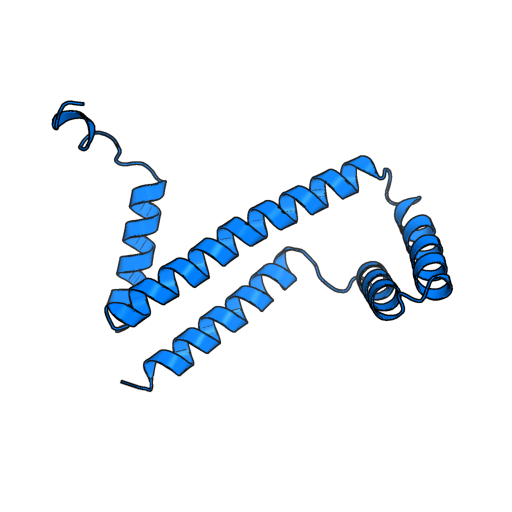 -4.321 -21.180 1.00 93.75 88 ALA A O 1
ATOM 700 N N . GLU A 1 89 ? 7.187 -6.213 -21.122 1.00 92.56 89 GLU A N 1
ATOM 701 C CA . GLU A 1 89 ? 5.882 -5.548 -21.254 1.00 92.56 89 GLU A CA 1
ATOM 702 C C . GLU A 1 89 ? 5.637 -4.555 -20.109 1.00 92.56 89 GLU A C 1
ATOM 704 O O . GLU A 1 89 ? 5.218 -3.423 -20.340 1.00 92.56 89 GLU A O 1
ATOM 709 N N . HIS A 1 90 ? 5.946 -4.939 -18.870 1.00 89.62 90 HIS A N 1
ATOM 710 C CA . HIS A 1 90 ? 5.777 -4.049 -17.726 1.00 89.62 90 HIS A CA 1
ATOM 711 C C . HIS A 1 90 ? 6.705 -2.822 -17.786 1.00 89.62 90 HIS A C 1
ATOM 713 O O . HIS A 1 90 ? 6.273 -1.707 -17.501 1.00 89.62 90 HIS A O 1
ATOM 719 N N . ALA A 1 91 ? 7.962 -2.987 -18.209 1.00 86.50 91 ALA A N 1
ATOM 720 C CA . ALA A 1 91 ? 8.876 -1.865 -18.432 1.00 86.50 91 ALA A CA 1
ATOM 721 C C . ALA A 1 91 ? 8.363 -0.916 -19.535 1.00 86.50 91 ALA A C 1
ATOM 723 O O . ALA A 1 91 ? 8.427 0.305 -19.388 1.00 86.50 91 ALA A O 1
ATOM 724 N N . GLU A 1 92 ? 7.794 -1.466 -20.612 1.00 87.12 92 GLU A N 1
ATOM 725 C CA . GLU A 1 92 ? 7.149 -0.698 -21.684 1.00 87.12 92 GLU A CA 1
ATOM 726 C C . GLU A 1 92 ? 5.939 0.106 -21.176 1.00 87.12 92 GLU A C 1
ATOM 728 O O . GLU A 1 92 ? 5.764 1.261 -21.567 1.00 87.12 92 GLU A O 1
ATOM 733 N N . GLN A 1 93 ? 5.148 -0.452 -20.254 1.00 86.81 93 GLN A N 1
ATOM 734 C CA . GLN A 1 93 ? 4.033 0.253 -19.609 1.00 86.81 93 GLN A CA 1
ATOM 735 C C . GLN A 1 93 ? 4.514 1.477 -18.808 1.00 86.81 93 GLN A C 1
ATOM 737 O O . GLN A 1 93 ? 3.949 2.560 -18.971 1.00 86.81 93 GLN A O 1
ATOM 742 N N . HIS A 1 94 ? 5.588 1.348 -18.017 1.00 81.12 94 HIS A N 1
ATOM 743 C CA . HIS A 1 94 ? 6.189 2.483 -17.292 1.00 81.12 94 HIS A CA 1
ATOM 744 C C . HIS A 1 94 ? 6.669 3.585 -18.247 1.00 81.12 94 HIS A C 1
ATOM 746 O O . HIS A 1 94 ? 6.424 4.767 -18.006 1.00 81.12 94 HIS A O 1
ATOM 752 N N . MET A 1 95 ? 7.294 3.219 -19.373 1.00 80.81 95 MET A N 1
ATOM 753 C CA . MET A 1 95 ? 7.716 4.189 -20.398 1.00 80.81 95 MET A CA 1
ATOM 754 C C . MET A 1 95 ? 6.536 4.895 -21.079 1.00 80.81 95 MET A C 1
ATOM 756 O O . MET A 1 95 ? 6.645 6.065 -21.443 1.00 80.81 95 MET A O 1
ATOM 760 N N . ALA A 1 96 ? 5.403 4.208 -21.241 1.00 83.88 96 ALA A N 1
ATOM 761 C CA . ALA A 1 96 ? 4.175 4.778 -21.793 1.00 83.88 96 ALA A CA 1
ATOM 762 C C . ALA A 1 96 ? 3.428 5.700 -20.805 1.00 83.88 96 ALA A C 1
ATOM 764 O O . ALA A 1 96 ? 2.373 6.237 -21.147 1.00 83.88 96 ALA A O 1
ATOM 765 N N . GLY A 1 97 ? 3.963 5.895 -19.595 1.00 72.44 97 GLY A N 1
ATOM 766 C CA . GLY A 1 97 ? 3.351 6.709 -18.548 1.00 72.44 97 GLY A CA 1
ATOM 767 C C . GLY A 1 97 ? 2.217 6.002 -17.804 1.00 72.44 97 GLY A C 1
ATOM 768 O O . GLY A 1 97 ? 1.401 6.674 -17.171 1.00 72.44 97 GLY A O 1
ATOM 769 N N . ALA A 1 98 ? 2.133 4.670 -17.887 1.00 65.00 98 ALA A N 1
ATOM 770 C CA . ALA A 1 98 ? 1.227 3.908 -17.041 1.00 65.00 98 ALA A CA 1
ATOM 771 C C . ALA A 1 98 ? 1.759 3.892 -15.603 1.00 65.00 98 ALA A C 1
ATOM 773 O O . ALA A 1 98 ? 2.927 3.582 -15.380 1.00 65.00 98 ALA A O 1
ATOM 774 N N . GLY A 1 99 ? 0.881 4.197 -14.646 1.00 58.91 99 GLY A N 1
ATOM 775 C CA . GLY A 1 99 ? 1.195 4.153 -13.222 1.00 58.91 99 GLY A CA 1
ATOM 776 C C . GLY A 1 99 ? 2.015 5.353 -12.747 1.00 58.91 99 GLY A C 1
ATOM 777 O O . GLY A 1 99 ? 3.179 5.542 -13.086 1.00 58.91 99 GLY A O 1
ATOM 778 N N . GLY A 1 100 ? 1.399 6.180 -11.907 1.00 66.00 100 GLY A N 1
ATOM 779 C CA . GLY A 1 100 ? 2.102 7.122 -11.037 1.00 66.00 100 GLY A CA 1
ATOM 780 C C . GLY A 1 100 ? 1.963 6.656 -9.592 1.00 66.00 100 GLY A C 1
ATOM 781 O O . GLY A 1 100 ? 0.976 6.003 -9.267 1.00 66.00 100 GLY A O 1
ATOM 782 N N . GLY A 1 101 ? 2.904 7.013 -8.711 1.00 70.75 101 GLY A N 1
ATOM 783 C CA . GLY A 1 101 ? 2.860 6.579 -7.306 1.00 70.75 101 GLY A CA 1
ATOM 784 C C . GLY A 1 101 ? 1.504 6.835 -6.623 1.00 70.75 101 GLY A C 1
ATOM 785 O O . GLY A 1 101 ? 0.995 5.972 -5.921 1.00 70.75 101 GLY A O 1
ATOM 786 N N . GLU A 1 102 ? 0.853 7.967 -6.892 1.00 79.12 102 GLU A N 1
ATOM 787 C CA . GLU A 1 102 ? -0.492 8.236 -6.357 1.00 79.12 102 GLU A CA 1
ATOM 788 C C . GLU A 1 102 ? -1.557 7.267 -6.906 1.00 79.12 102 GLU A C 1
ATOM 790 O O . GLU A 1 102 ? -2.351 6.735 -6.136 1.00 79.12 102 GLU A O 1
ATOM 795 N N . GLN A 1 103 ? -1.519 6.960 -8.208 1.00 85.31 103 GLN A N 1
ATOM 796 C CA . GLN A 1 103 ? -2.477 6.054 -8.859 1.00 85.31 103 GLN A CA 1
ATOM 797 C C . GLN A 1 103 ? -2.349 4.614 -8.337 1.00 85.31 103 GLN A C 1
ATOM 799 O O . GLN A 1 103 ? -3.356 3.961 -8.078 1.00 85.31 103 GLN A O 1
ATOM 804 N N . GLU A 1 104 ? -1.123 4.127 -8.128 1.00 90.06 104 GLU A N 1
ATOM 805 C CA . GLU A 1 104 ? -0.886 2.770 -7.613 1.00 90.06 104 GLU A CA 1
ATOM 806 C C . GLU A 1 104 ? -1.284 2.633 -6.136 1.00 90.06 104 GLU A C 1
ATOM 808 O O . GLU A 1 104 ? -1.820 1.600 -5.715 1.00 90.06 104 GLU A O 1
ATOM 813 N N . PHE A 1 105 ? -1.068 3.687 -5.338 1.00 93.81 105 PHE A N 1
ATOM 814 C CA . PHE A 1 105 ? -1.531 3.723 -3.953 1.00 93.81 105 PHE A CA 1
ATOM 815 C C . PHE A 1 105 ? -3.057 3.639 -3.877 1.00 93.81 105 PHE A C 1
ATOM 817 O O . PHE A 1 105 ? -3.585 2.820 -3.117 1.00 93.81 105 PHE A O 1
ATOM 824 N N . GLU A 1 106 ? -3.749 4.475 -4.657 1.00 95.44 106 GLU A N 1
ATOM 825 C CA . GLU A 1 106 ? -5.211 4.531 -4.702 1.00 95.44 106 GLU A CA 1
ATOM 826 C C . GLU A 1 106 ? -5.803 3.219 -5.210 1.00 95.44 106 GLU A C 1
ATOM 828 O O . GLU A 1 106 ? -6.690 2.673 -4.559 1.00 95.44 106 GLU A O 1
ATOM 833 N N . PHE A 1 107 ? -5.253 2.644 -6.284 1.00 95.25 107 PHE A N 1
ATOM 834 C CA . PHE A 1 107 ? -5.714 1.363 -6.813 1.00 95.25 107 PHE A CA 1
ATOM 835 C C . PHE A 1 107 ? -5.659 0.249 -5.757 1.00 95.25 107 PHE A C 1
ATOM 837 O O . PHE A 1 107 ? -6.650 -0.446 -5.520 1.00 95.25 107 PHE A O 1
ATOM 844 N N . GLY A 1 108 ? -4.525 0.095 -5.064 1.00 96.00 108 GLY A N 1
ATOM 845 C CA . GLY A 1 108 ? -4.402 -0.896 -3.992 1.00 96.00 108 GLY A CA 1
ATOM 846 C C . GLY A 1 108 ? -5.331 -0.612 -2.806 1.00 96.00 108 GLY A C 1
ATOM 847 O O . GLY A 1 108 ? -5.919 -1.538 -2.239 1.00 96.00 108 GLY A O 1
ATOM 848 N N . LEU A 1 109 ? -5.513 0.665 -2.454 1.00 97.69 109 LEU A N 1
ATOM 849 C CA . LEU A 1 109 ? -6.411 1.072 -1.378 1.00 97.69 109 LEU A CA 1
ATOM 850 C C . LEU A 1 109 ? -7.871 0.758 -1.723 1.00 97.69 109 LEU A C 1
ATOM 852 O O . LEU A 1 109 ? -8.584 0.210 -0.881 1.00 97.69 109 LEU A O 1
ATOM 856 N N . ASP A 1 110 ? -8.304 1.034 -2.949 1.00 97.56 110 ASP A N 1
ATOM 857 C CA . ASP A 1 110 ? -9.655 0.742 -3.423 1.00 97.56 110 ASP A CA 1
ATOM 858 C C . ASP A 1 110 ? -9.949 -0.757 -3.385 1.00 97.56 110 ASP A C 1
ATOM 860 O O . ASP A 1 110 ? -10.996 -1.166 -2.875 1.00 97.56 110 ASP A O 1
ATOM 864 N N . LEU A 1 111 ? -8.997 -1.599 -3.805 1.00 97.94 111 LEU A N 1
ATOM 865 C CA . LEU A 1 111 ? -9.131 -3.055 -3.699 1.00 97.94 111 LEU A CA 1
ATOM 866 C C . LEU A 1 111 ? -9.352 -3.511 -2.251 1.00 97.94 111 LEU A C 1
ATOM 868 O O . LEU A 1 111 ? -10.219 -4.354 -1.987 1.00 97.94 111 LEU A O 1
ATOM 872 N N . ILE A 1 112 ? -8.594 -2.947 -1.306 1.00 97.50 112 ILE A N 1
ATOM 873 C CA . ILE A 1 112 ? -8.737 -3.246 0.123 1.00 97.50 112 ILE A CA 1
ATOM 874 C C . ILE A 1 112 ? -10.102 -2.774 0.622 1.00 97.50 112 ILE A C 1
ATOM 876 O O . ILE A 1 112 ? -10.838 -3.556 1.225 1.00 97.50 112 ILE A O 1
ATOM 880 N N . LEU A 1 113 ? -10.472 -1.519 0.361 1.00 96.06 113 LEU A N 1
ATOM 881 C CA . LEU A 1 113 ? -11.729 -0.939 0.829 1.00 96.06 113 LEU A CA 1
ATOM 882 C C . LEU A 1 113 ? -12.942 -1.676 0.260 1.00 96.06 113 LEU A C 1
ATOM 884 O O . LEU A 1 113 ? -13.899 -1.929 0.992 1.00 96.06 113 LEU A O 1
ATOM 888 N N . ASP A 1 114 ? -12.909 -2.076 -1.005 1.00 96.31 114 ASP A N 1
ATOM 889 C CA . ASP A 1 114 ? -13.979 -2.853 -1.618 1.00 96.31 114 ASP A CA 1
ATOM 890 C C . ASP A 1 114 ? -14.052 -4.276 -1.064 1.00 96.31 114 ASP A C 1
ATOM 892 O O . ASP A 1 114 ? -15.149 -4.786 -0.818 1.00 96.31 114 ASP A O 1
ATOM 896 N N . GLY A 1 115 ? -12.907 -4.908 -0.789 1.00 95.62 115 GLY A N 1
ATOM 897 C CA . GLY A 1 115 ? -12.850 -6.176 -0.061 1.00 95.62 115 GLY A CA 1
ATOM 898 C C . GLY A 1 115 ? -13.488 -6.076 1.326 1.00 95.62 115 GLY A C 1
ATOM 899 O O . GLY A 1 115 ? -14.332 -6.900 1.686 1.00 95.62 115 GLY A O 1
ATOM 900 N N . LEU A 1 116 ? -13.157 -5.020 2.070 1.00 94.31 116 LEU A N 1
ATOM 901 C CA . LEU A 1 116 ? -13.709 -4.748 3.394 1.00 94.31 116 LEU A CA 1
ATOM 902 C C . LEU A 1 116 ? -15.219 -4.477 3.348 1.00 94.31 116 LEU A C 1
ATOM 904 O O . LEU A 1 116 ? -15.959 -5.049 4.146 1.00 94.31 116 LEU A O 1
ATOM 908 N N . LYS A 1 117 ? -15.703 -3.669 2.394 1.00 91.81 117 LYS A N 1
ATOM 909 C CA . LYS A 1 117 ? -17.143 -3.413 2.199 1.00 91.81 117 LYS A CA 1
ATOM 910 C C . LYS A 1 117 ? -17.915 -4.706 1.937 1.00 91.81 117 LYS A C 1
ATOM 912 O O . LYS A 1 117 ? -18.974 -4.893 2.530 1.00 91.81 117 LYS A O 1
ATOM 917 N N . ARG A 1 118 ? -17.387 -5.604 1.094 1.00 91.25 118 ARG A N 1
ATOM 918 C CA . ARG A 1 118 ? -18.013 -6.911 0.821 1.00 91.25 118 ARG A CA 1
ATOM 919 C C . ARG A 1 118 ? -18.050 -7.797 2.065 1.00 91.25 118 ARG A C 1
ATOM 921 O O . ARG A 1 118 ? -19.084 -8.391 2.350 1.00 91.25 118 ARG A O 1
ATOM 928 N N . GLY A 1 119 ? -16.959 -7.833 2.831 1.00 83.94 119 GLY A N 1
ATOM 929 C CA . GLY A 1 119 ? -16.862 -8.626 4.058 1.00 83.94 119 GLY A CA 1
ATOM 930 C C . GLY A 1 119 ? -17.812 -8.182 5.176 1.00 83.94 119 GLY A C 1
ATOM 931 O O . GLY A 1 119 ? -18.185 -9.005 6.005 1.00 83.94 119 GLY A O 1
ATOM 932 N N . ARG A 1 120 ? -18.256 -6.914 5.197 1.00 75.69 120 ARG A N 1
ATOM 933 C CA . ARG A 1 120 ? -19.250 -6.420 6.174 1.00 75.69 120 ARG A CA 1
ATOM 934 C C . ARG A 1 120 ? -20.621 -7.091 6.038 1.00 75.69 120 ARG A C 1
ATOM 936 O O . ARG A 1 120 ? -21.337 -7.166 7.026 1.00 75.69 120 ARG A O 1
ATOM 943 N N . GLY A 1 121 ? -20.993 -7.547 4.840 1.00 60.38 121 GLY A N 1
ATOM 944 C CA . GLY A 1 121 ? -22.325 -8.097 4.550 1.00 60.38 121 GLY A CA 1
ATOM 945 C C . GLY A 1 121 ? -22.512 -9.580 4.882 1.00 60.38 121 GLY A C 1
ATOM 946 O O . GLY A 1 121 ? -23.576 -10.121 4.602 1.00 60.38 121 GLY A O 1
ATOM 947 N N . THR A 1 122 ? -21.494 -10.252 5.425 1.00 54.97 122 THR A N 1
ATOM 948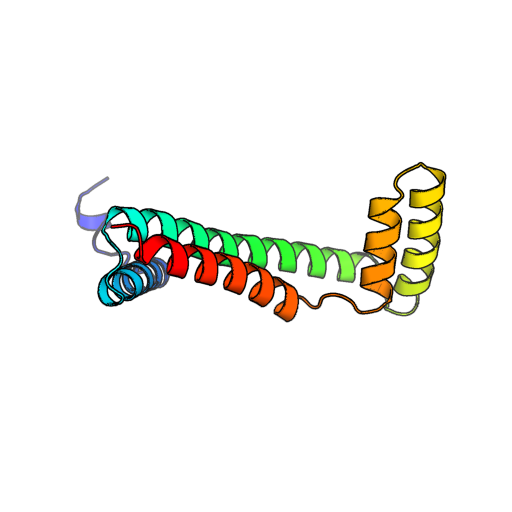 C CA . THR A 1 122 ? -21.501 -11.707 5.664 1.00 54.97 122 THR A CA 1
ATOM 949 C C . THR A 1 122 ? -21.544 -12.084 7.151 1.00 54.97 122 THR A C 1
ATOM 951 O O . THR A 1 122 ? -20.988 -13.113 7.526 1.00 54.97 122 THR A O 1
ATOM 954 N N . GLY A 1 123 ? -22.157 -11.250 7.998 1.00 46.66 123 GLY A N 1
ATOM 955 C CA . GLY A 1 123 ? -22.337 -11.489 9.438 1.00 46.66 123 GLY A CA 1
ATOM 956 C C . GLY A 1 123 ? -23.798 -11.628 9.829 1.00 46.66 123 GLY A C 1
ATOM 957 O O . GLY A 1 123 ? -24.598 -10.801 9.342 1.00 46.66 123 GLY A O 1
#

Secondary structure (DSSP, 8-state):
--GGGSTT---HHHHHHHHHHHHHHHTT--HHHHHHHHHHHHHHHHHHHHHHHHHHHHHHHH--HHHHHHHHHHHHHHHHHTT-HHHHHHHHHHHTT---HHHHHHHHHHHHHHHHHHHTT--

pLDDT: mean 84.06, std 15.52, range [44.84, 98.25]